Protein AF-A0A920ILL1-F1 (afdb_monomer)

Foldseek 3Di:
DDDDDDPDDDCPDPLVVCLQAVHDPNVPVDDDDDPPDDCVVVDDDDPDDPDDWDHHPVGID

Mean predicted aligned error: 3.63 Å

Structure (mmCIF, N/CA/C/O backbone):
data_AF-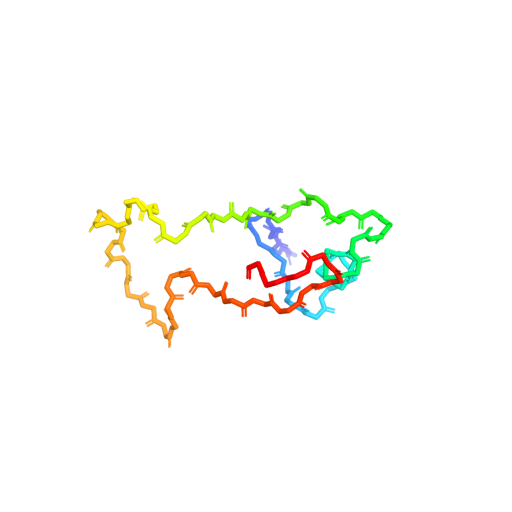A0A920ILL1-F1
#
_entry.id   AF-A0A920ILL1-F1
#
loop_
_atom_site.group_PDB
_atom_site.id
_atom_site.type_symbol
_atom_site.label_atom_id
_atom_site.label_alt_id
_atom_site.label_comp_id
_atom_site.label_asym_id
_atom_site.label_entity_id
_atom_site.label_seq_id
_atom_site.pdbx_PDB_ins_code
_atom_site.Cartn_x
_atom_site.Cartn_y
_atom_site.Cartn_z
_atom_site.occupancy
_atom_site.B_iso_or_equiv
_atom_site.auth_seq_id
_atom_site.auth_comp_id
_atom_site.auth_asym_id
_atom_site.auth_atom_id
_atom_site.pdbx_PDB_model_num
ATOM 1 N N . MET A 1 1 ? 17.929 -14.927 -15.092 1.00 81.88 1 MET A N 1
ATOM 2 C CA . MET A 1 1 ? 16.637 -15.265 -14.460 1.00 81.88 1 MET A CA 1
ATOM 3 C C . MET A 1 1 ? 16.312 -14.138 -13.503 1.00 81.88 1 MET A C 1
ATOM 5 O O . MET A 1 1 ? 17.221 -13.726 -12.794 1.00 81.88 1 MET A O 1
ATOM 9 N N . SER A 1 2 ? 15.091 -13.610 -13.545 1.00 93.44 2 SER A N 1
ATOM 10 C CA . SER A 1 2 ? 14.695 -12.438 -12.758 1.00 93.44 2 SER A CA 1
ATOM 11 C C . SER A 1 2 ? 13.295 -12.644 -12.202 1.00 93.44 2 SER A C 1
ATOM 13 O O . SER A 1 2 ? 12.444 -13.207 -12.890 1.00 93.44 2 SER A O 1
ATOM 15 N N . ASP A 1 3 ? 13.059 -12.151 -10.994 1.00 95.56 3 ASP A N 1
ATOM 16 C CA . ASP A 1 3 ? 11.731 -12.109 -10.398 1.00 95.56 3 ASP A CA 1
ATOM 17 C C . ASP A 1 3 ? 10.938 -10.910 -10.920 1.00 95.56 3 ASP A C 1
ATOM 19 O O . ASP A 1 3 ? 11.464 -9.802 -11.053 1.00 95.56 3 ASP A O 1
ATOM 23 N N . ILE A 1 4 ? 9.648 -11.122 -11.183 1.00 96.44 4 ILE A N 1
ATOM 24 C CA . ILE A 1 4 ? 8.714 -10.057 -11.554 1.00 96.44 4 ILE A CA 1
ATOM 25 C C . ILE A 1 4 ? 7.730 -9.875 -10.399 1.00 96.44 4 ILE A C 1
ATOM 27 O O . ILE A 1 4 ? 6.869 -10.720 -10.153 1.00 96.44 4 ILE A O 1
ATOM 31 N N . VAL A 1 5 ? 7.851 -8.757 -9.685 1.00 95.12 5 VAL A N 1
ATOM 32 C CA . VAL A 1 5 ? 6.989 -8.429 -8.542 1.00 95.12 5 VAL A CA 1
ATOM 33 C C . VAL A 1 5 ? 5.887 -7.476 -8.996 1.00 95.12 5 VAL A C 1
ATOM 35 O O . VAL A 1 5 ? 6.122 -6.286 -9.168 1.00 95.12 5 VAL A O 1
ATOM 38 N N . LEU A 1 6 ? 4.676 -8.008 -9.185 1.00 94.88 6 LEU A N 1
ATOM 39 C CA . LEU A 1 6 ? 3.508 -7.232 -9.641 1.00 94.88 6 LEU A CA 1
ATOM 40 C C . LEU A 1 6 ? 2.530 -6.877 -8.514 1.00 94.88 6 LEU A C 1
ATOM 42 O O . LEU A 1 6 ? 1.731 -5.959 -8.646 1.00 94.88 6 LEU A O 1
ATOM 46 N N . ASN A 1 7 ? 2.573 -7.619 -7.406 1.00 93.19 7 ASN A N 1
ATOM 47 C CA . ASN A 1 7 ? 1.551 -7.536 -6.361 1.00 93.19 7 ASN A CA 1
ATOM 48 C C . ASN A 1 7 ? 1.781 -6.400 -5.350 1.00 93.19 7 ASN A C 1
ATOM 50 O O . ASN A 1 7 ? 0.852 -5.987 -4.664 1.00 93.19 7 ASN A O 1
ATOM 54 N N . HIS A 1 8 ? 3.023 -5.940 -5.181 1.00 93.88 8 HIS A N 1
ATOM 55 C CA . HIS A 1 8 ? 3.353 -4.897 -4.211 1.00 93.88 8 HIS A CA 1
ATOM 56 C C . HIS A 1 8 ? 4.598 -4.115 -4.624 1.00 93.88 8 HIS A C 1
ATOM 58 O O . HIS A 1 8 ? 5.406 -4.582 -5.423 1.00 93.88 8 HIS A O 1
ATOM 64 N N . ALA A 1 9 ? 4.761 -2.938 -4.026 1.00 95.50 9 ALA A N 1
ATOM 65 C CA . ALA A 1 9 ? 5.942 -2.101 -4.168 1.00 95.50 9 ALA A CA 1
ATOM 66 C C . ALA A 1 9 ? 6.531 -1.773 -2.791 1.00 95.50 9 ALA A C 1
ATOM 68 O O . ALA A 1 9 ? 5.829 -1.781 -1.778 1.00 95.50 9 ALA A O 1
ATOM 69 N N . SER A 1 10 ? 7.828 -1.467 -2.760 1.00 95.06 10 SER A N 1
ATOM 70 C CA . SER A 1 10 ? 8.505 -0.999 -1.549 1.00 95.06 10 SER A CA 1
ATOM 71 C C . SER A 1 10 ? 7.918 0.334 -1.070 1.00 95.06 10 SER A C 1
ATOM 73 O O . SER A 1 10 ? 7.632 1.217 -1.885 1.00 95.06 10 SER A O 1
ATOM 75 N N . SER A 1 11 ? 7.828 0.527 0.248 1.00 94.00 11 SER A N 1
ATOM 76 C CA . SER A 1 11 ? 7.505 1.830 0.849 1.00 94.00 11 SER A CA 1
ATOM 77 C C . SER A 1 11 ? 8.577 2.893 0.577 1.00 94.00 11 SER A C 1
ATOM 79 O O . SER A 1 11 ? 8.322 4.081 0.722 1.00 94.00 11 SER A O 1
ATOM 81 N N . GLN A 1 12 ? 9.769 2.490 0.133 1.00 96.06 12 GLN A N 1
ATOM 82 C CA . GLN A 1 12 ? 10.823 3.404 -0.308 1.00 96.06 12 GLN A CA 1
ATOM 83 C C . GLN A 1 12 ? 10.747 3.719 -1.814 1.00 96.06 12 GLN A C 1
ATOM 85 O O . GLN A 1 12 ? 11.550 4.493 -2.328 1.00 96.06 12 GLN A O 1
ATOM 90 N N . SER A 1 13 ? 9.795 3.135 -2.549 1.00 97.06 13 SER A N 1
ATOM 91 C CA . SER A 1 13 ? 9.659 3.365 -3.991 1.00 97.06 13 SER A CA 1
ATOM 92 C C . SER A 1 13 ? 9.192 4.787 -4.308 1.00 97.06 13 SER A C 1
ATOM 94 O O . SER A 1 13 ? 8.467 5.416 -3.534 1.00 97.06 13 SER A O 1
ATOM 96 N N . LYS A 1 14 ? 9.553 5.286 -5.495 1.00 97.69 14 LYS A N 1
ATOM 97 C CA . LYS A 1 14 ? 9.087 6.589 -5.995 1.00 97.69 14 LYS A CA 1
ATOM 98 C C . LYS A 1 14 ? 7.557 6.673 -6.031 1.00 97.69 14 LYS A C 1
ATOM 100 O O . LYS A 1 14 ? 6.998 7.690 -5.637 1.00 97.69 14 LYS A O 1
ATOM 105 N N . TRP A 1 15 ? 6.881 5.599 -6.446 1.00 97.50 15 TRP A N 1
ATOM 106 C CA . TRP A 1 15 ? 5.418 5.549 -6.484 1.00 97.50 15 TRP A CA 1
ATOM 107 C C . TRP A 1 15 ? 4.792 5.654 -5.092 1.00 97.50 15 TRP A C 1
ATOM 109 O O . TRP A 1 15 ? 3.831 6.397 -4.928 1.00 97.50 15 TRP A O 1
ATOM 119 N N . PHE A 1 16 ? 5.354 4.997 -4.071 1.00 97.44 16 PHE A N 1
ATOM 120 C CA . PHE A 1 16 ? 4.825 5.135 -2.710 1.00 97.44 16 PHE A CA 1
ATOM 121 C C . PHE A 1 16 ? 5.023 6.554 -2.157 1.00 97.44 16 PHE A C 1
ATOM 123 O O . PHE A 1 16 ? 4.103 7.121 -1.576 1.00 97.44 16 PHE A O 1
ATOM 130 N N . HIS A 1 17 ? 6.168 7.190 -2.416 1.00 97.44 17 HIS A N 1
ATOM 131 C CA . HIS A 1 17 ? 6.365 8.600 -2.058 1.00 97.44 17 HIS A CA 1
ATOM 132 C C . HIS A 1 17 ? 5.385 9.530 -2.791 1.00 97.44 17 HIS A C 1
ATOM 134 O O . HIS A 1 17 ? 4.865 10.476 -2.200 1.00 97.44 17 HIS A O 1
ATOM 140 N N . ASN A 1 18 ? 5.101 9.259 -4.064 1.00 97.94 18 ASN A N 1
ATOM 141 C CA . ASN A 1 18 ? 4.098 9.988 -4.840 1.00 97.94 18 ASN A CA 1
ATOM 142 C C . ASN A 1 18 ? 2.683 9.805 -4.270 1.00 97.94 18 ASN A C 1
ATOM 144 O O . ASN A 1 18 ? 1.917 10.767 -4.220 1.00 97.94 18 ASN A O 1
ATOM 148 N N . PHE A 1 19 ? 2.359 8.605 -3.780 1.00 97.44 19 PHE A N 1
ATOM 149 C CA . PHE A 1 19 ? 1.127 8.315 -3.045 1.00 97.44 19 PHE A CA 1
ATOM 150 C C . PHE A 1 19 ? 1.014 9.138 -1.755 1.00 97.44 19 PHE A C 1
ATOM 152 O O . PHE A 1 19 ? 0.012 9.829 -1.568 1.00 97.44 19 PHE A O 1
ATOM 159 N N . LEU A 1 20 ? 2.055 9.164 -0.914 1.00 96.94 20 LEU A N 1
ATOM 160 C CA . LEU A 1 20 ? 2.057 9.968 0.318 1.00 96.94 20 LEU A CA 1
ATOM 161 C C . LEU A 1 20 ? 1.875 11.470 0.038 1.00 96.94 20 LEU A C 1
ATOM 163 O O . 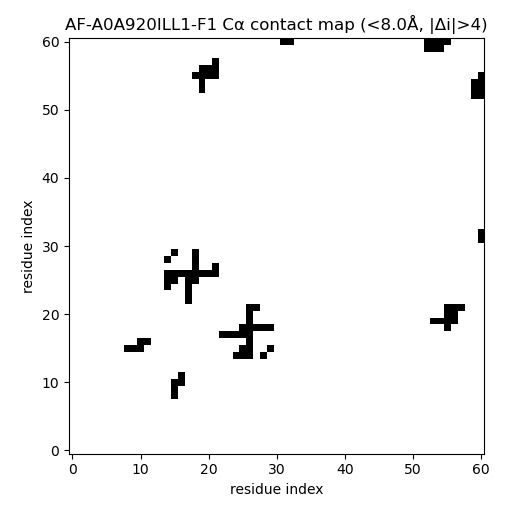LEU A 1 20 ? 1.198 12.170 0.791 1.00 96.94 20 LEU A O 1
ATOM 167 N N . ASN A 1 21 ? 2.441 11.956 -1.068 1.00 97.44 21 ASN A N 1
ATOM 168 C CA . ASN A 1 21 ? 2.379 13.359 -1.481 1.00 97.44 21 ASN A CA 1
ATOM 169 C C . ASN A 1 21 ?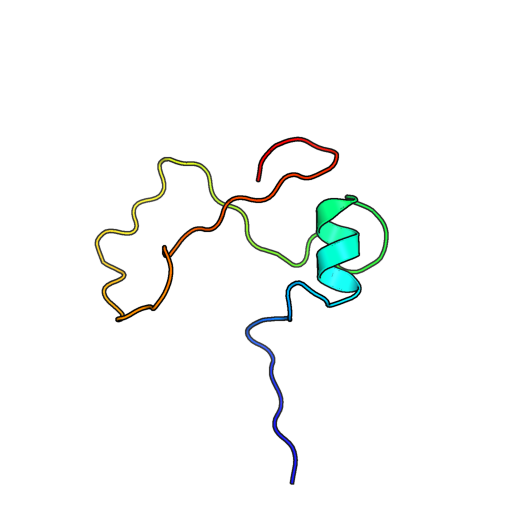 1.199 13.692 -2.409 1.00 97.44 21 ASN A C 1
ATOM 171 O O . ASN A 1 21 ? 1.095 14.830 -2.868 1.00 97.44 21 ASN A O 1
ATOM 175 N N . ASN A 1 22 ? 0.332 12.721 -2.719 1.00 96.38 22 ASN A N 1
ATOM 176 C CA . ASN A 1 22 ? -0.772 12.855 -3.674 1.00 96.38 22 ASN A CA 1
ATOM 177 C C . ASN A 1 22 ? -0.359 13.519 -5.013 1.00 96.38 22 ASN A C 1
ATOM 179 O O . ASN A 1 22 ? -1.099 14.323 -5.590 1.00 96.38 22 ASN A O 1
ATOM 183 N N . LYS A 1 23 ? 0.846 13.219 -5.516 1.00 97.19 23 LYS A N 1
ATOM 184 C CA . LYS A 1 23 ? 1.449 13.926 -6.658 1.00 97.19 23 LYS A CA 1
ATOM 185 C C . LYS A 1 23 ? 2.242 12.990 -7.559 1.00 97.19 23 LYS A C 1
ATOM 187 O O . LYS A 1 23 ? 3.033 12.194 -7.080 1.00 97.19 23 LYS A O 1
ATOM 192 N N . GLY A 1 24 ? 2.111 13.186 -8.870 1.00 96.81 24 GLY A N 1
ATOM 193 C CA . GLY A 1 24 ? 2.858 12.434 -9.877 1.00 96.81 24 GLY A CA 1
ATOM 194 C C . GLY A 1 24 ? 2.269 11.054 -10.164 1.00 96.81 24 GLY A C 1
ATOM 195 O O . GLY A 1 24 ? 1.170 10.724 -9.723 1.00 96.81 24 GLY A O 1
ATOM 196 N N . GLU A 1 25 ? 3.007 10.268 -10.941 1.00 97.25 25 GLU A N 1
ATOM 197 C CA . GLU A 1 25 ? 2.627 8.909 -11.328 1.00 97.25 25 GLU A CA 1
ATOM 198 C C . GLU A 1 25 ? 2.632 7.958 -10.124 1.00 97.25 25 GLU A C 1
ATOM 200 O O . GLU A 1 25 ? 3.515 8.033 -9.264 1.00 97.25 25 GLU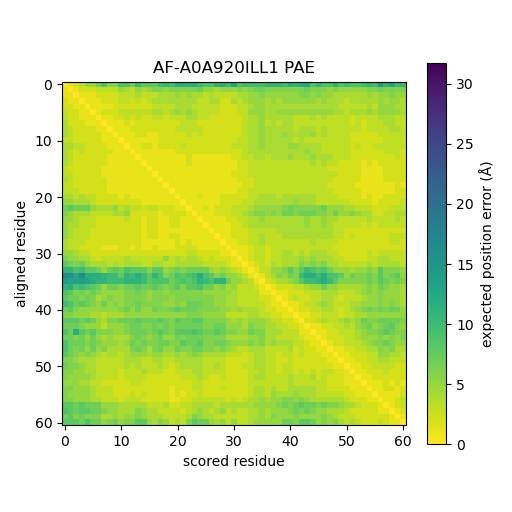 A O 1
ATOM 205 N N . GLY A 1 26 ? 1.655 7.055 -10.064 1.00 95.75 26 GLY A N 1
ATOM 206 C CA . GLY A 1 26 ? 1.531 6.070 -8.991 1.00 95.75 26 GLY A CA 1
ATOM 207 C C . GLY A 1 26 ? 0.890 6.597 -7.708 1.00 95.75 26 GLY A C 1
ATOM 208 O O . GLY A 1 26 ? 0.778 5.851 -6.736 1.00 95.75 26 GLY A O 1
ATOM 209 N N . LYS A 1 27 ? 0.431 7.859 -7.695 1.00 96.38 27 LYS A N 1
ATOM 210 C CA . LYS A 1 27 ? -0.244 8.462 -6.534 1.00 96.38 27 LYS A CA 1
ATOM 211 C C . LYS A 1 27 ? -1.544 7.752 -6.131 1.00 96.38 27 LYS A C 1
ATOM 213 O O . LYS A 1 27 ? -2.032 7.949 -5.026 1.00 96.38 27 LYS A O 1
ATOM 218 N N . ASP A 1 28 ? -2.109 6.960 -7.030 1.00 95.75 28 ASP A N 1
ATOM 219 C CA . ASP A 1 28 ? -3.388 6.261 -6.930 1.00 95.75 28 ASP A CA 1
ATOM 220 C C . ASP A 1 28 ? -3.254 4.738 -7.117 1.00 95.75 28 ASP A C 1
ATOM 222 O O . ASP A 1 28 ? -4.257 4.034 -7.162 1.00 95.75 28 ASP A O 1
ATOM 226 N N . PHE A 1 29 ? -2.028 4.200 -7.160 1.00 95.94 29 PHE A N 1
ATOM 227 C CA . PHE A 1 29 ? -1.790 2.758 -7.340 1.00 95.94 29 PHE A CA 1
ATOM 228 C C . PHE A 1 29 ? -2.025 1.928 -6.068 1.00 95.94 29 PHE A C 1
ATOM 230 O O . PHE A 1 29 ? -2.106 0.703 -6.135 1.00 95.94 29 PHE A O 1
ATOM 237 N N . PHE A 1 30 ? -2.112 2.568 -4.898 1.00 95.44 30 PHE A N 1
ATOM 238 C CA . PHE A 1 30 ? -2.203 1.878 -3.610 1.00 95.44 30 PHE A CA 1
ATOM 239 C C . PHE A 1 30 ? -3.632 1.862 -3.068 1.00 95.44 30 PHE A C 1
ATOM 241 O O . PHE A 1 30 ? -4.289 2.902 -2.944 1.00 95.44 30 PHE A O 1
ATOM 248 N N . LEU A 1 31 ? -4.076 0.667 -2.675 1.00 92.81 31 LEU A N 1
ATOM 249 C CA . LEU A 1 31 ? -5.377 0.442 -2.055 1.00 92.81 31 LEU A CA 1
ATOM 250 C C . LEU A 1 31 ? -5.410 1.019 -0.638 1.00 92.81 31 LEU A C 1
ATOM 252 O O . LEU A 1 31 ? -4.509 0.786 0.167 1.00 92.81 31 LEU A O 1
ATOM 256 N N . GLN A 1 32 ? -6.486 1.737 -0.337 1.00 90.44 32 GLN A N 1
ATOM 257 C CA . GLN A 1 32 ? -6.781 2.275 0.987 1.00 90.44 32 GLN A CA 1
ATOM 258 C C . GLN A 1 32 ? -8.145 1.767 1.422 1.00 90.44 32 GLN A C 1
ATOM 260 O O . GLN A 1 32 ? -9.042 1.594 0.597 1.00 90.44 32 GLN A O 1
ATOM 265 N N . TYR A 1 33 ? -8.308 1.565 2.722 1.00 88.19 33 TYR A N 1
ATOM 266 C CA . TYR A 1 33 ? -9.539 1.040 3.290 1.00 88.19 33 TYR A CA 1
ATOM 267 C C . TYR A 1 33 ? -9.968 1.879 4.487 1.00 88.19 33 TYR A C 1
ATOM 269 O O . TYR A 1 33 ? -9.137 2.349 5.265 1.00 88.19 33 TYR A O 1
ATOM 277 N N . ASN A 1 34 ? -11.279 2.028 4.658 1.00 81.06 34 ASN A N 1
ATOM 278 C CA . ASN A 1 34 ? -11.836 2.607 5.875 1.00 81.06 34 ASN A CA 1
ATOM 279 C C . ASN A 1 34 ? -11.643 1.641 7.056 1.00 81.06 34 ASN A C 1
ATOM 281 O O . ASN A 1 34 ? -11.449 0.439 6.870 1.00 81.06 34 ASN A O 1
ATOM 285 N N . LYS A 1 35 ? -11.714 2.166 8.288 1.00 74.50 35 LYS A N 1
ATOM 286 C CA . LYS A 1 35 ? -11.485 1.382 9.519 1.00 74.50 35 LYS A CA 1
ATOM 287 C C . LYS A 1 35 ? -12.437 0.191 9.682 1.00 74.50 35 LYS A C 1
ATOM 289 O O . LYS A 1 35 ? -12.077 -0.750 10.380 1.00 74.50 35 LYS A O 1
ATOM 294 N N . ASP A 1 36 ? -13.595 0.229 9.032 1.00 82.31 36 ASP A N 1
ATOM 295 C CA . ASP A 1 36 ? -14.697 -0.711 9.251 1.00 82.31 36 ASP A CA 1
ATOM 296 C C . ASP A 1 36 ? -14.711 -1.888 8.258 1.00 82.31 36 ASP A C 1
ATOM 298 O O . ASP A 1 36 ? -15.712 -2.591 8.140 1.00 82.31 36 ASP A O 1
ATOM 302 N N . ILE A 1 37 ? -13.618 -2.115 7.518 1.00 88.69 37 ILE A N 1
ATOM 303 C CA . ILE A 1 37 ? -13.542 -3.237 6.577 1.00 88.69 37 ILE A CA 1
ATOM 304 C C . ILE A 1 37 ? -13.511 -4.592 7.302 1.00 88.69 37 ILE A C 1
ATOM 306 O O . ILE A 1 37 ? -12.720 -4.811 8.225 1.00 88.69 37 ILE A O 1
ATOM 310 N N . ASP A 1 38 ? -14.346 -5.530 6.847 1.00 90.06 38 ASP A N 1
ATOM 311 C CA . ASP A 1 38 ? -14.355 -6.890 7.376 1.00 90.06 38 ASP A CA 1
ATOM 312 C C . ASP A 1 38 ? -13.157 -7.692 6.849 1.00 90.06 38 ASP A C 1
ATOM 314 O O . ASP A 1 38 ? -13.090 -8.083 5.684 1.00 90.06 38 ASP A O 1
ATOM 318 N N . ILE A 1 39 ? -12.196 -7.933 7.739 1.00 90.50 39 ILE A N 1
ATOM 319 C CA . ILE A 1 39 ? -10.981 -8.712 7.476 1.00 90.50 39 ILE A CA 1
ATOM 320 C C . ILE A 1 39 ? -10.944 -10.032 8.258 1.00 90.50 39 ILE A C 1
ATOM 322 O O . ILE A 1 39 ? -9.887 -10.664 8.336 1.00 90.50 39 ILE A O 1
ATOM 326 N N . LYS A 1 40 ? -12.069 -10.472 8.844 1.00 89.94 40 LYS A N 1
ATOM 327 C CA . LYS A 1 40 ? -12.124 -11.653 9.731 1.00 89.94 40 LYS A CA 1
ATOM 328 C C . LYS A 1 40 ? -11.626 -12.935 9.064 1.00 89.94 40 LYS A C 1
ATOM 330 O O . LYS A 1 40 ? -10.991 -13.757 9.716 1.00 89.94 40 LYS A O 1
ATOM 335 N N . ASN A 1 41 ? -11.845 -13.072 7.759 1.00 93.12 41 ASN A N 1
ATOM 336 C CA . ASN A 1 41 ? -11.455 -14.262 7.001 1.00 93.12 41 ASN A CA 1
ATOM 337 C C . ASN A 1 41 ? -9.988 -14.240 6.521 1.00 93.12 41 ASN A C 1
ATOM 339 O O . ASN A 1 41 ? -9.541 -15.185 5.875 1.00 93.12 41 ASN A O 1
ATOM 343 N N . VAL A 1 42 ? -9.208 -13.188 6.814 1.00 90.38 42 VAL A N 1
ATOM 344 C CA . VAL A 1 42 ? -7.834 -13.040 6.301 1.00 90.38 42 VAL A CA 1
ATOM 345 C C . VAL A 1 42 ? -6.787 -13.523 7.320 1.00 90.38 42 VAL A C 1
ATOM 347 O O . VAL A 1 42 ? -6.130 -12.726 7.998 1.00 90.38 42 VAL A O 1
ATOM 350 N N . THR A 1 43 ? -6.566 -14.836 7.380 1.00 90.94 43 THR A N 1
ATOM 351 C CA . THR A 1 43 ? -5.885 -15.543 8.490 1.00 90.94 43 THR A CA 1
ATOM 352 C C . THR A 1 43 ? -4.389 -15.853 8.307 1.00 90.94 43 THR A C 1
ATOM 354 O O . THR A 1 43 ? -3.802 -16.574 9.110 1.00 90.94 43 THR A O 1
ATOM 357 N N . ARG A 1 44 ? -3.715 -15.306 7.288 1.00 89.88 44 ARG A N 1
ATOM 358 C CA . ARG A 1 44 ? -2.275 -15.554 7.055 1.00 89.88 44 ARG A CA 1
ATOM 359 C C . ARG A 1 44 ? -1.409 -15.056 8.225 1.00 89.88 44 ARG A C 1
ATOM 361 O O . ARG A 1 44 ? -1.635 -13.945 8.698 1.00 89.88 44 ARG A O 1
ATOM 368 N N . ALA A 1 45 ? -0.380 -15.815 8.618 1.00 92.44 45 ALA A N 1
ATOM 369 C CA . ALA A 1 45 ? 0.642 -15.362 9.569 1.00 92.44 45 ALA A CA 1
ATOM 370 C C . ALA A 1 45 ? 1.438 -14.164 9.011 1.00 92.44 45 ALA A C 1
ATOM 372 O O . ALA A 1 45 ? 1.799 -14.140 7.830 1.00 92.44 45 ALA A O 1
ATOM 373 N N . ARG A 1 46 ? 1.687 -13.147 9.845 1.00 90.94 46 ARG A N 1
ATOM 374 C CA . ARG A 1 46 ? 2.348 -11.889 9.452 1.00 90.94 46 ARG A CA 1
ATOM 375 C C . ARG A 1 46 ? 3.194 -11.351 10.599 1.00 90.94 46 ARG A C 1
ATOM 377 O O . ARG A 1 46 ? 2.774 -11.425 11.748 1.00 90.94 4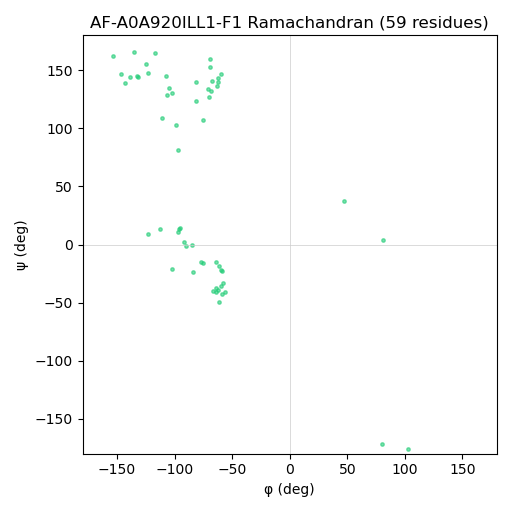6 ARG A O 1
ATOM 384 N N . SER A 1 47 ? 4.309 -10.706 10.271 1.00 93.00 47 SER A N 1
ATOM 385 C CA . SER A 1 47 ? 5.128 -9.958 11.238 1.00 93.00 47 SER A CA 1
ATOM 386 C C . SER A 1 47 ? 4.502 -8.615 11.641 1.00 93.00 47 SER A C 1
ATOM 388 O O . SER A 1 47 ? 4.902 -8.008 12.629 1.00 93.00 47 SER A O 1
ATOM 390 N N . HIS A 1 48 ? 3.516 -8.138 10.873 1.00 89.50 48 HIS A N 1
ATOM 391 C CA . HIS A 1 48 ? 2.863 -6.843 11.056 1.00 89.50 48 HIS A CA 1
ATOM 392 C C . HIS A 1 48 ? 1.341 -6.954 10.924 1.00 89.50 48 HIS A C 1
ATOM 394 O O . HIS A 1 48 ? 0.805 -7.945 10.419 1.00 89.50 48 HIS A O 1
ATOM 400 N N . LYS A 1 49 ? 0.633 -5.904 11.358 1.00 89.44 49 LYS A N 1
ATOM 401 C CA . LYS A 1 49 ? -0.822 -5.786 11.181 1.00 89.44 49 LYS A CA 1
ATOM 402 C C . LYS A 1 49 ? -1.184 -5.823 9.692 1.00 89.44 49 LYS A C 1
ATOM 404 O O . LYS A 1 49 ? -0.431 -5.332 8.859 1.00 89.44 49 LYS A O 1
ATOM 409 N N . LEU A 1 50 ? -2.352 -6.389 9.372 1.00 89.38 50 LEU A N 1
ATOM 410 C CA . LEU A 1 50 ? -2.841 -6.495 7.989 1.00 89.38 50 LEU A CA 1
ATOM 411 C C . LEU A 1 50 ? -2.985 -5.124 7.316 1.00 89.38 50 LEU A C 1
ATOM 413 O O . LEU A 1 50 ? -2.603 -4.966 6.163 1.00 89.38 50 LEU A O 1
ATOM 417 N N . ILE A 1 51 ? -3.523 -4.151 8.048 1.00 90.25 51 ILE A N 1
ATOM 418 C CA . ILE A 1 51 ? -3.696 -2.776 7.583 1.00 90.25 51 ILE A CA 1
ATOM 419 C C . ILE A 1 51 ? -2.656 -1.911 8.291 1.00 90.25 51 ILE A C 1
ATOM 421 O O . ILE A 1 51 ? -2.534 -1.950 9.521 1.00 90.25 51 ILE A O 1
ATOM 425 N N . GLN A 1 52 ? -1.913 -1.138 7.507 1.00 91.00 52 GLN A N 1
ATOM 426 C CA . GLN A 1 52 ? -0.913 -0.188 7.984 1.00 91.00 52 GLN A CA 1
ATOM 427 C C . GLN A 1 52 ? -1.429 1.234 7.790 1.00 91.00 52 GLN A C 1
ATOM 429 O O . GLN A 1 52 ? -2.138 1.496 6.826 1.00 91.00 52 GLN A O 1
ATOM 434 N N . LYS A 1 53 ? -1.089 2.127 8.722 1.00 91.94 53 LYS A N 1
ATOM 435 C CA . LYS A 1 53 ? -1.497 3.534 8.685 1.00 91.94 53 LYS A CA 1
ATOM 436 C C . LYS A 1 53 ? -0.317 4.394 8.264 1.00 91.94 53 LYS A C 1
ATOM 438 O O . LYS A 1 53 ? 0.764 4.230 8.828 1.00 91.94 53 LYS A O 1
ATOM 443 N N . TYR A 1 54 ? -0.556 5.330 7.358 1.00 93.94 54 TYR A N 1
ATOM 444 C CA . TYR A 1 54 ? 0.431 6.283 6.873 1.00 93.94 54 TYR A CA 1
ATOM 445 C C . TYR A 1 54 ? -0.127 7.705 6.890 1.00 93.94 54 TYR A C 1
ATOM 447 O O . TYR A 1 54 ? -1.304 7.945 6.621 1.00 93.94 54 TYR A O 1
ATOM 455 N N . ASP A 1 55 ? 0.736 8.666 7.202 1.00 94.81 55 ASP A N 1
ATOM 456 C CA . ASP A 1 55 ? 0.417 10.080 7.057 1.00 94.81 55 ASP A CA 1
ATOM 457 C C . ASP A 1 55 ? 0.616 10.489 5.594 1.00 94.81 55 ASP A C 1
ATOM 459 O O . ASP A 1 55 ? 1.694 10.309 5.028 1.00 94.81 55 ASP A O 1
ATOM 463 N N . THR A 1 56 ? -0.434 11.026 4.973 1.00 94.75 56 THR A N 1
ATOM 464 C CA . THR A 1 56 ? -0.373 11.606 3.625 1.00 94.75 56 THR A CA 1
ATOM 465 C C . THR A 1 56 ? -0.711 13.088 3.686 1.00 94.75 56 THR A C 1
ATOM 467 O O . THR A 1 56 ? -1.313 13.560 4.653 1.00 94.75 56 THR A O 1
ATOM 470 N N . VAL A 1 57 ? -0.405 13.824 2.619 1.00 95.88 57 VAL A N 1
ATOM 471 C CA . VAL A 1 57 ? -0.787 15.243 2.502 1.00 95.88 57 VAL A CA 1
ATOM 472 C C . VAL A 1 57 ? -2.304 15.470 2.568 1.00 95.88 57 VAL A C 1
ATOM 474 O O . VAL A 1 57 ? -2.741 16.555 2.934 1.00 95.88 57 VAL A O 1
ATOM 477 N N . ASN A 1 58 ? -3.111 14.443 2.279 1.00 91.12 58 ASN A N 1
ATOM 478 C CA . ASN A 1 58 ? -4.574 14.491 2.361 1.00 91.12 58 ASN A CA 1
ATOM 479 C C . ASN A 1 58 ? -5.115 13.936 3.693 1.00 91.12 58 ASN A C 1
ATOM 481 O O . ASN A 1 58 ? -6.306 13.647 3.804 1.00 91.12 58 ASN A O 1
ATOM 485 N N . GLY A 1 59 ? -4.249 13.737 4.689 1.00 91.81 59 GLY A N 1
ATOM 486 C CA . GLY A 1 59 ? -4.588 13.148 5.980 1.00 91.81 59 GLY A CA 1
ATOM 487 C C . GLY A 1 59 ? -4.155 11.688 6.120 1.00 91.81 59 GLY A C 1
ATOM 488 O O . GLY A 1 59 ? -3.485 11.118 5.257 1.00 91.81 59 GLY A O 1
ATOM 489 N N . LYS A 1 60 ? -4.520 11.082 7.253 1.00 90.38 60 LYS A N 1
ATOM 490 C CA . LYS A 1 60 ? -4.156 9.697 7.582 1.00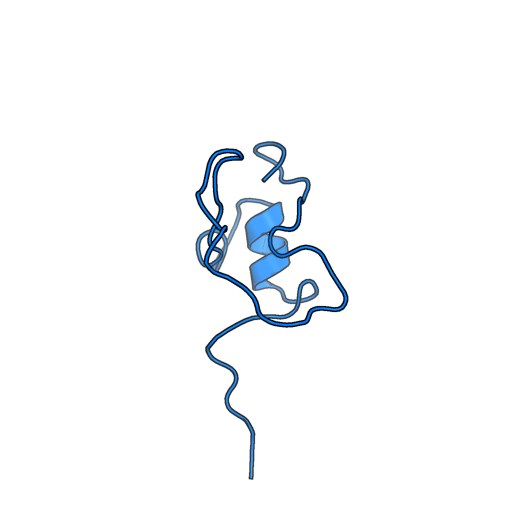 90.38 60 LYS A CA 1
ATOM 491 C C . LYS A 1 60 ? -4.892 8.710 6.690 1.00 90.38 60 LYS A C 1
ATOM 493 O O . LYS A 1 60 ?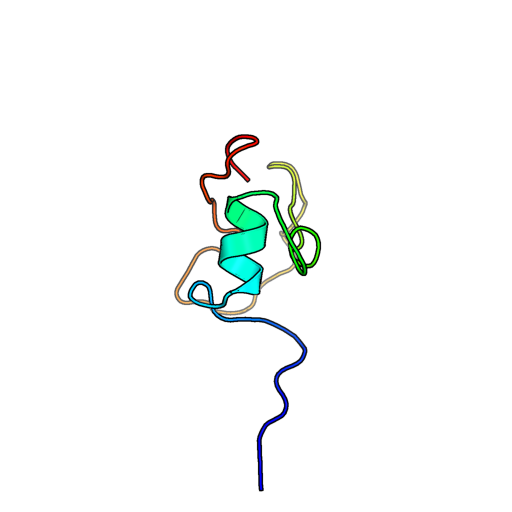 -6.122 8.743 6.629 1.00 90.38 60 LYS A O 1
ATOM 498 N N . LYS A 1 61 ? -4.129 7.830 6.052 1.00 86.00 61 LYS A N 1
ATOM 499 C CA . LYS A 1 61 ? -4.608 6.781 5.156 1.00 86.00 61 LYS A CA 1
ATOM 500 C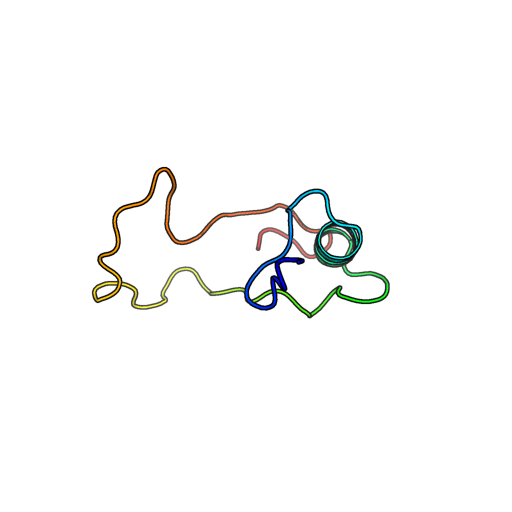 C . LYS A 1 61 ? -4.164 5.404 5.622 1.00 86.00 61 LYS A C 1
ATOM 502 O O . LYS A 1 61 ? -3.143 5.318 6.343 1.00 86.00 61 LYS A O 1
#

Radius of gyration: 13.65 Å; Cα contacts (8 Å, |Δi|>4): 46; chains: 1; bounding box: 31×31×26 Å

Sequence (61 aa):
MSDIVLNHASSQSKWFHNFLNNKGEGKDFFLQYNKDID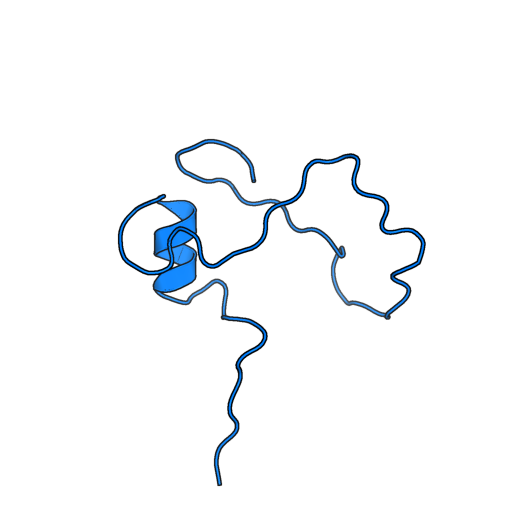IKNVTRARSHKLIQKYDTVNGKK

Solvent-accessible surface area (backbone atoms only — not comparable to full-atom values): 4281 Å² total; per-residue (Å²): 141,81,89,81,77,83,91,66,78,55,82,85,34,72,36,44,50,14,32,36,59,70,41,72,72,48,32,78,73,70,90,79,79,67,92,81,65,89,58,86,88,69,76,74,90,66,100,62,72,93,77,74,81,45,80,30,80,91,44,82,78

pLDDT: mean 92.76, std 4.57, range [74.5, 97.94]

Secondary structure (DSSP, 8-state):
------S---TTSHHHHHHHTT-STTTT-S----TT---TT-----SS-SS---EETTEE-